Protein AF-G5A4V7-F1 (afdb_monomer)

Radius of gyration: 19.45 Å; Cα contacts (8 Å, |Δi|>4):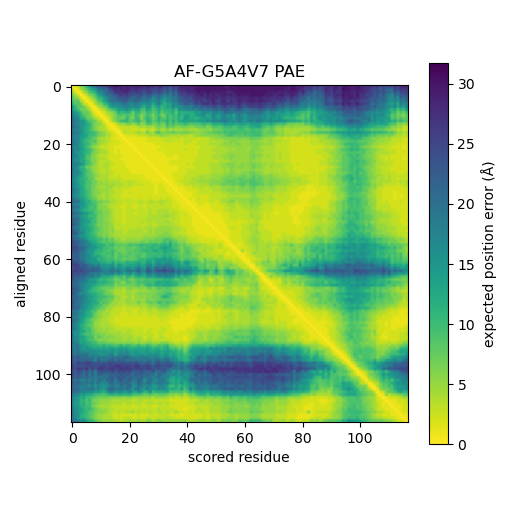 114; chains: 1; bounding box: 46×39×56 Å

Mean predicted aligned error: 9.1 Å

Nearest PDB structures (foldseek):
  7s4a-assembly2_C  TM=3.563E-01  e=6.078E+00  Homo sapiens
  2aql-assembly1_B  TM=3.306E-01  e=8.930E+00  Homo sapiens
  7s4a-assembly1_A  TM=2.870E-01  e=9.521E+00  Homo sapiens
  6ago-assembly2_D  TM=2.592E-01  e=8.930E+00  Homo sapiens

pLDDT: mean 82.44, std 13.16, range [36.97, 96.44]

Sequence (117 aa):
DSAAISESVEPPLLWHTDWAAWKIYLSEYCERTKQVLPVKETLSRAERIKRLKCTKKGKEVSMKENDDSLLLPEAFDPYQRTYICTHGWKKRKSRSEVSRPKQHIRLTDCPFRFVVQ

Secondary structure (DSSP, 8-state):
--------PPP-----SSHHHHHHHHHHHHHHHT----EEEEE-HHHHHHHHHTSHHHHHHHHH---GGGTS-TT-SSSEEEE--TT-SPPPPP--SS---------------EEE-

Structure (mmCIF, N/CA/C/O backbone):
data_AF-G5A4V7-F1
#
_entry.id   AF-G5A4V7-F1
#
loop_
_atom_site.group_PDB
_atom_site.id
_atom_site.type_symbol
_atom_site.label_atom_id
_atom_site.label_alt_id
_atom_site.label_comp_id
_atom_site.label_asym_id
_atom_site.label_entity_id
_atom_site.label_seq_id
_atom_site.pdbx_PDB_ins_code
_atom_site.Cartn_x
_atom_site.Cartn_y
_atom_site.Cartn_z
_atom_site.occupancy
_atom_site.B_iso_or_equiv
_atom_site.auth_seq_id
_atom_site.auth_comp_id
_atom_site.auth_asym_id
_atom_site.auth_atom_id
_atom_site.pdbx_PDB_model_num
ATOM 1 N N . ASP A 1 1 ? 2.449 16.367 30.686 1.00 36.97 1 ASP A N 1
ATOM 2 C CA . ASP A 1 1 ? 3.282 15.504 29.825 1.00 36.97 1 ASP A CA 1
ATOM 3 C C . ASP A 1 1 ? 2.511 14.281 29.359 1.00 36.97 1 ASP A C 1
ATOM 5 O O . ASP A 1 1 ? 2.161 13.431 30.165 1.00 36.97 1 ASP A O 1
ATOM 9 N N . SER A 1 2 ? 2.143 14.229 28.075 1.00 43.78 2 SER A N 1
ATOM 10 C CA . SER A 1 2 ? 1.511 13.041 27.483 1.00 43.78 2 SER A CA 1
ATOM 11 C C . SER A 1 2 ? 2.615 12.076 27.072 1.00 43.78 2 SER A C 1
ATOM 13 O O . SER A 1 2 ? 3.287 12.305 26.069 1.00 43.78 2 SER A O 1
ATOM 15 N N . ALA A 1 3 ? 2.836 11.035 27.873 1.00 45.91 3 ALA A N 1
ATOM 16 C CA . ALA A 1 3 ? 3.752 9.958 27.530 1.00 45.91 3 ALA A CA 1
ATOM 17 C C . ALA A 1 3 ? 3.321 9.342 26.190 1.00 45.91 3 ALA A C 1
ATOM 19 O O . ALA A 1 3 ? 2.177 8.909 26.033 1.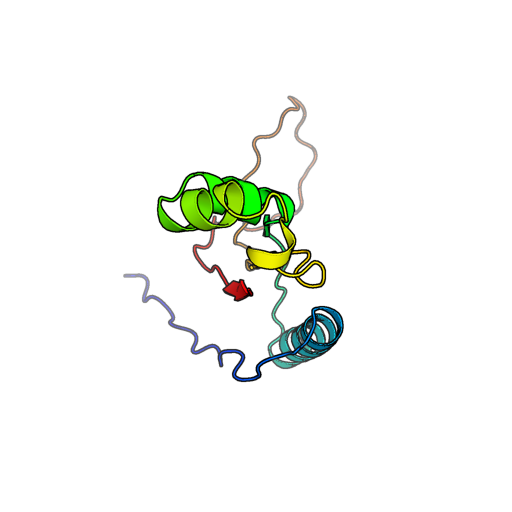00 45.91 3 ALA A O 1
ATOM 20 N N . ALA A 1 4 ? 4.224 9.344 25.210 1.00 52.66 4 ALA A N 1
ATOM 21 C CA . ALA A 1 4 ? 4.020 8.646 23.953 1.00 52.66 4 ALA A CA 1
ATOM 22 C C . ALA A 1 4 ? 3.966 7.144 24.254 1.00 52.66 4 ALA A C 1
ATOM 24 O O . ALA A 1 4 ? 4.992 6.521 24.516 1.00 52.66 4 ALA A O 1
ATOM 25 N N . ILE A 1 5 ? 2.761 6.576 24.268 1.00 51.28 5 ILE A N 1
ATOM 26 C CA . ILE A 1 5 ? 2.556 5.132 24.358 1.00 51.28 5 ILE A CA 1
ATOM 27 C C . ILE A 1 5 ? 3.131 4.534 23.069 1.00 51.28 5 ILE A C 1
ATOM 29 O O . ILE A 1 5 ? 2.538 4.653 21.997 1.00 51.28 5 ILE A O 1
ATOM 33 N N . SER A 1 6 ? 4.325 3.951 23.152 1.00 53.25 6 SER A N 1
ATOM 34 C CA . SER A 1 6 ? 4.916 3.175 22.067 1.00 53.25 6 SER A CA 1
ATOM 35 C C . SER A 1 6 ? 4.326 1.768 22.112 1.00 53.25 6 SER A C 1
ATOM 37 O O . SER A 1 6 ? 4.821 0.901 22.832 1.00 53.25 6 SER A O 1
ATOM 39 N N . GLU A 1 7 ? 3.234 1.546 21.386 1.00 54.62 7 GLU A N 1
ATOM 40 C CA . GLU A 1 7 ? 2.706 0.196 21.192 1.00 54.62 7 GLU A CA 1
ATOM 41 C C . GLU A 1 7 ? 3.676 -0.580 20.289 1.00 54.62 7 GLU A C 1
ATOM 43 O O . GLU A 1 7 ? 3.917 -0.205 19.139 1.00 54.62 7 GLU A O 1
ATOM 48 N N . SER A 1 8 ? 4.279 -1.638 20.836 1.00 54.03 8 SER A N 1
ATOM 49 C CA . SER A 1 8 ? 5.151 -2.553 20.097 1.00 54.03 8 SER A CA 1
ATOM 50 C C . SER A 1 8 ? 4.289 -3.412 19.176 1.00 54.03 8 SER A C 1
ATOM 52 O O . SER A 1 8 ? 3.690 -4.398 19.602 1.00 54.03 8 SER A O 1
ATOM 54 N N . VAL A 1 9 ? 4.170 -2.996 17.920 1.00 60.19 9 VAL A N 1
ATOM 55 C CA . VAL A 1 9 ? 3.456 -3.748 16.888 1.00 60.19 9 VAL A CA 1
ATOM 56 C C . VAL A 1 9 ? 4.446 -4.693 16.212 1.00 60.19 9 VAL A C 1
ATOM 58 O O . VAL A 1 9 ? 5.440 -4.245 15.643 1.00 60.19 9 VAL A O 1
ATOM 61 N N . GLU A 1 10 ? 4.176 -5.999 16.270 1.00 67.12 10 GLU A N 1
ATOM 62 C CA . GLU A 1 10 ? 4.966 -7.020 15.574 1.00 67.12 10 GLU A CA 1
ATOM 63 C C . GLU A 1 10 ? 4.945 -6.737 14.058 1.00 67.12 10 GLU A C 1
ATOM 65 O O . GLU A 1 10 ? 3.858 -6.708 13.464 1.00 67.12 10 GLU A O 1
ATOM 70 N N . PRO A 1 11 ? 6.099 -6.485 13.412 1.00 67.12 11 PRO A N 1
ATOM 71 C CA . PRO A 1 11 ? 6.132 -6.199 11.987 1.00 67.12 11 PRO A CA 1
ATOM 72 C C . PRO A 1 11 ? 5.825 -7.468 11.178 1.00 67.12 11 PRO A C 1
ATOM 74 O O . PRO A 1 11 ? 6.159 -8.571 11.607 1.00 67.12 11 PRO A O 1
ATOM 77 N N . PRO A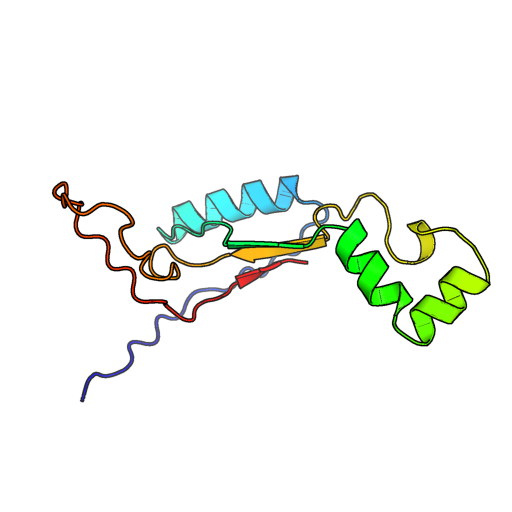 1 12 ? 5.243 -7.348 9.976 1.00 66.56 12 PRO A N 1
ATOM 78 C CA . PRO A 1 12 ? 5.201 -8.454 9.029 1.00 66.56 12 PRO A CA 1
ATOM 79 C C . PRO A 1 12 ? 6.615 -8.934 8.687 1.00 66.56 12 PRO A C 1
ATOM 81 O O . PRO A 1 12 ? 7.394 -8.187 8.103 1.00 66.56 12 PRO A O 1
ATOM 84 N N . LEU A 1 13 ? 6.950 -10.169 9.063 1.00 71.62 13 LEU A N 1
ATOM 85 C CA . LEU A 1 13 ? 8.269 -10.769 8.810 1.00 71.62 13 LEU A CA 1
ATOM 86 C C . LEU A 1 13 ? 8.301 -11.640 7.544 1.00 71.62 13 LEU A C 1
ATOM 88 O O . LEU A 1 13 ? 9.369 -12.088 7.130 1.00 71.62 13 LEU A O 1
ATOM 92 N N . LEU A 1 14 ? 7.138 -11.901 6.942 1.00 80.44 14 LEU A N 1
ATOM 93 C CA . LEU A 1 14 ? 6.999 -12.799 5.802 1.00 80.44 14 LEU A CA 1
ATOM 94 C C . LEU A 1 14 ? 7.075 -12.034 4.480 1.00 80.44 14 LEU A C 1
ATOM 96 O O . LEU A 1 14 ? 6.383 -11.039 4.265 1.00 80.44 14 LEU A O 1
ATOM 100 N N . TRP A 1 15 ? 7.919 -12.540 3.587 1.00 83.19 15 TRP A N 1
ATOM 101 C CA . TRP A 1 15 ? 8.002 -12.099 2.202 1.00 83.19 15 TRP A CA 1
ATOM 102 C C . TRP A 1 15 ? 6.980 -12.870 1.371 1.00 83.19 15 TRP A C 1
ATOM 104 O O . TRP A 1 15 ? 6.817 -14.078 1.547 1.00 83.19 15 TRP A O 1
ATOM 114 N N . HIS A 1 16 ? 6.311 -12.182 0.450 1.00 87.62 16 HIS A N 1
ATOM 115 C CA . HIS A 1 16 ? 5.302 -12.777 -0.423 1.00 87.62 16 HIS A CA 1
ATOM 116 C C . HIS A 1 16 ? 5.711 -12.609 -1.884 1.00 87.62 16 HIS A C 1
ATOM 118 O O . HIS A 1 16 ? 6.254 -11.577 -2.268 1.00 87.62 16 HIS A O 1
ATOM 124 N N . THR A 1 17 ? 5.446 -13.629 -2.697 1.00 85.75 17 THR A N 1
ATOM 125 C CA . THR A 1 17 ? 5.792 -13.654 -4.127 1.00 85.75 17 THR A CA 1
ATOM 126 C C . THR A 1 17 ? 4.829 -12.849 -4.990 1.00 85.75 17 THR A C 1
ATOM 128 O O . THR A 1 17 ? 5.189 -12.432 -6.086 1.00 85.75 17 THR A O 1
ATOM 131 N N . ASP A 1 18 ? 3.603 -12.640 -4.510 1.00 88.44 18 ASP A N 1
ATOM 132 C CA . ASP A 1 18 ? 2.556 -11.935 -5.233 1.00 88.44 18 ASP A CA 1
ATOM 133 C C . ASP A 1 18 ? 1.593 -11.196 -4.288 1.00 88.44 18 ASP A C 1
ATOM 135 O O . ASP A 1 18 ? 1.518 -11.430 -3.075 1.00 88.44 18 ASP A O 1
ATOM 139 N N . TRP A 1 19 ? 0.810 -10.290 -4.874 1.00 89.88 19 TRP A N 1
ATOM 140 C CA . TRP A 1 19 ? -0.165 -9.487 -4.143 1.00 89.88 19 TRP A CA 1
ATOM 141 C C . TRP A 1 19 ? -1.355 -10.282 -3.602 1.00 89.88 19 TRP A C 1
ATOM 143 O O . TRP A 1 19 ? -2.034 -9.795 -2.695 1.00 89.88 19 TRP A O 1
ATOM 153 N N . ALA A 1 20 ? -1.679 -11.447 -4.163 1.00 91.56 20 ALA A N 1
ATOM 154 C CA . ALA A 1 20 ? -2.777 -12.270 -3.670 1.00 91.56 20 ALA A CA 1
ATOM 155 C C . ALA A 1 20 ? -2.401 -12.908 -2.329 1.00 91.56 20 ALA A C 1
ATOM 157 O O . ALA A 1 20 ? -3.134 -12.719 -1.357 1.00 91.56 20 ALA A O 1
ATOM 158 N N . ALA A 1 21 ? -1.225 -13.533 -2.254 1.00 91.88 21 ALA A N 1
ATOM 159 C CA . ALA A 1 21 ? -0.645 -14.072 -1.031 1.00 91.88 21 ALA A CA 1
ATOM 160 C C . ALA A 1 21 ? -0.486 -12.983 0.041 1.00 91.88 21 ALA A C 1
ATOM 162 O O . ALA A 1 21 ? -0.910 -13.173 1.181 1.00 91.88 21 ALA A O 1
ATOM 163 N N . TRP A 1 22 ? 0.023 -11.804 -0.340 1.00 91.56 22 TRP A N 1
ATOM 164 C CA . TRP A 1 22 ? 0.122 -10.659 0.570 1.00 91.56 22 TRP A CA 1
ATOM 165 C C . TRP A 1 22 ? -1.239 -10.233 1.148 1.00 91.56 22 TRP A C 1
ATOM 167 O O . TRP A 1 22 ? -1.353 -9.959 2.340 1.00 91.56 22 TRP A O 1
ATOM 177 N N . LYS A 1 23 ? -2.295 -10.162 0.324 1.00 92.50 23 LYS A N 1
ATOM 178 C CA . LYS A 1 23 ? -3.635 -9.756 0.791 1.00 92.50 23 LYS A CA 1
ATOM 179 C C . LYS A 1 23 ? -4.230 -10.750 1.790 1.00 92.50 23 LYS A C 1
ATOM 181 O O . LYS A 1 23 ? -4.883 -10.304 2.730 1.00 92.50 23 LYS A O 1
ATOM 186 N N . ILE A 1 24 ? -4.022 -12.052 1.578 1.00 94.50 24 ILE A N 1
ATOM 187 C CA . ILE A 1 24 ? -4.485 -13.101 2.499 1.00 94.50 24 ILE A CA 1
ATOM 188 C C . ILE A 1 24 ? -3.793 -12.919 3.851 1.00 94.50 24 ILE A C 1
ATOM 190 O O . ILE A 1 24 ? -4.467 -12.713 4.859 1.00 94.50 24 ILE A O 1
ATOM 194 N N . TYR A 1 25 ? -2.460 -12.847 3.843 1.00 93.19 25 TYR A N 1
ATOM 195 C CA . TYR A 1 25 ? -1.670 -12.613 5.050 1.00 93.19 25 TYR A CA 1
ATOM 196 C C . TYR A 1 25 ? -2.070 -11.320 5.774 1.00 93.19 25 TYR A C 1
ATOM 198 O O . TYR A 1 25 ? -2.256 -11.312 6.989 1.00 93.19 25 TYR A O 1
ATOM 206 N N . LEU A 1 26 ? -2.242 -10.215 5.040 1.00 92.69 26 LEU A N 1
ATOM 207 C CA . LEU A 1 26 ? -2.634 -8.937 5.631 1.00 92.69 26 LEU A CA 1
ATOM 208 C C . LEU A 1 26 ? -4.003 -9.028 6.318 1.00 92.69 26 LEU A C 1
ATOM 210 O O . LEU A 1 26 ? -4.188 -8.413 7.367 1.00 92.69 26 LEU A O 1
ATOM 214 N N . SER A 1 27 ? -4.948 -9.782 5.749 1.00 93.94 27 SER A N 1
ATOM 215 C CA . SER A 1 27 ? -6.265 -10.003 6.355 1.00 93.94 27 SER A CA 1
ATOM 216 C C . SER A 1 27 ? -6.141 -10.731 7.694 1.00 93.94 27 SER A C 1
ATOM 218 O O . SER A 1 27 ? -6.656 -10.248 8.701 1.00 93.94 27 SER A O 1
ATOM 220 N N . GLU A 1 28 ? -5.400 -11.839 7.724 1.00 93.69 28 GLU A N 1
ATOM 221 C CA . GLU A 1 28 ? -5.148 -12.625 8.940 1.00 93.69 28 GLU A CA 1
ATOM 222 C C . GLU A 1 28 ? -4.390 -11.808 9.996 1.00 93.69 28 GLU A C 1
ATOM 224 O O . GLU A 1 28 ? -4.722 -11.831 11.183 1.00 93.69 28 GLU A O 1
ATOM 229 N N . TYR A 1 29 ? -3.402 -11.019 9.569 1.00 91.94 29 TYR A N 1
ATOM 230 C CA . TYR A 1 29 ? -2.661 -10.109 10.436 1.00 91.94 29 TYR A CA 1
ATOM 231 C C . TYR A 1 29 ? -3.576 -9.051 11.064 1.00 91.94 29 TYR A C 1
ATOM 233 O O . TYR A 1 29 ? -3.529 -8.841 12.279 1.00 91.94 29 TYR A O 1
ATOM 241 N N . CYS A 1 30 ? -4.430 -8.405 10.264 1.00 92.25 30 CYS A N 1
ATOM 242 C CA . CYS A 1 30 ? -5.400 -7.419 10.743 1.00 92.25 30 CYS A CA 1
ATOM 243 C C . CYS A 1 30 ? -6.387 -8.044 11.737 1.00 92.25 30 CYS A C 1
ATOM 245 O O . CYS A 1 30 ? -6.692 -7.445 12.767 1.00 92.25 30 CYS A O 1
ATOM 247 N N . GLU A 1 31 ? -6.845 -9.270 11.477 1.00 93.94 31 GLU A N 1
ATOM 248 C CA . GLU A 1 31 ? -7.747 -9.993 12.371 1.00 93.94 31 GLU A CA 1
ATOM 249 C C . GLU A 1 31 ? -7.079 -10.382 13.698 1.00 93.94 31 GLU A C 1
ATOM 251 O O . GLU A 1 31 ? -7.684 -10.204 14.763 1.00 93.94 31 GLU A O 1
ATOM 256 N N . ARG A 1 32 ? -5.829 -10.861 13.653 1.00 92.69 32 ARG A N 1
ATOM 257 C CA . ARG A 1 32 ? -5.034 -11.236 14.834 1.00 92.69 32 ARG A CA 1
ATOM 258 C C . ARG A 1 32 ? -4.718 -10.028 15.713 1.00 92.69 32 ARG A C 1
ATOM 260 O O . ARG A 1 32 ? -4.870 -10.098 16.928 1.00 92.69 32 ARG A O 1
ATOM 267 N N . THR A 1 33 ? -4.315 -8.917 15.101 1.00 90.50 33 THR A N 1
ATOM 268 C CA . THR A 1 33 ? -3.892 -7.690 15.805 1.00 90.50 33 THR A CA 1
ATOM 269 C C . THR A 1 33 ? -5.030 -6.703 16.070 1.00 90.50 33 THR A C 1
ATOM 271 O O . THR A 1 33 ? -4.815 -5.681 16.717 1.00 90.50 33 THR A O 1
ATOM 274 N N . LYS A 1 34 ? -6.244 -6.992 15.577 1.00 91.44 34 LYS A N 1
ATOM 275 C CA . LYS A 1 34 ? -7.416 -6.095 15.612 1.00 91.44 34 LYS A CA 1
ATOM 276 C C . LYS A 1 34 ? -7.141 -4.722 14.989 1.00 91.44 34 LYS A C 1
ATOM 278 O O . LYS A 1 34 ? -7.736 -3.716 15.373 1.00 91.44 34 LYS A O 1
ATOM 283 N N . GLN A 1 35 ? -6.255 -4.687 14.000 1.00 89.31 35 GLN A N 1
ATOM 284 C CA . GLN A 1 35 ? -5.920 -3.482 13.255 1.00 89.31 35 GLN A CA 1
ATOM 285 C C . GLN A 1 35 ? -6.765 -3.376 11.989 1.00 89.31 35 GLN A C 1
ATOM 287 O O . GLN A 1 35 ? -7.120 -4.368 11.362 1.00 89.31 35 GLN A O 1
ATOM 292 N N . VAL A 1 36 ? -7.058 -2.143 11.581 1.00 91.12 36 VAL A N 1
ATOM 293 C CA . VAL A 1 36 ? -7.676 -1.855 10.285 1.00 91.12 36 VAL A CA 1
ATOM 294 C C . VAL A 1 36 ? -6.717 -0.972 9.505 1.00 91.12 36 VAL A C 1
ATOM 296 O O . VAL A 1 36 ? -6.503 0.193 9.858 1.00 91.12 36 VAL A O 1
ATOM 299 N N . LEU A 1 37 ? -6.135 -1.549 8.453 1.00 93.00 37 LEU A N 1
ATOM 300 C CA . LEU A 1 37 ? -5.093 -0.930 7.641 1.00 93.00 37 LEU A CA 1
ATOM 301 C C . LEU A 1 37 ? -5.604 -0.638 6.220 1.00 93.00 37 LEU A C 1
ATOM 303 O O . LEU A 1 37 ? -5.390 -1.439 5.310 1.00 93.00 37 LEU A O 1
ATOM 307 N N . PRO A 1 38 ? -6.319 0.477 5.984 1.00 94.38 38 PRO A N 1
ATOM 308 C CA . PRO A 1 38 ? -6.729 0.857 4.638 1.00 94.38 38 PRO A CA 1
ATOM 309 C C . PRO A 1 38 ? -5.544 1.284 3.762 1.00 94.38 38 PRO A C 1
ATOM 311 O O . PRO A 1 38 ? -4.562 1.866 4.230 1.00 94.38 38 PRO A O 1
ATOM 314 N N . VAL A 1 39 ? -5.685 1.062 2.453 1.00 95.25 39 VAL A N 1
ATOM 315 C CA . VAL A 1 39 ? -4.763 1.591 1.440 1.00 95.25 39 VAL A CA 1
ATOM 316 C C . VAL A 1 39 ? -4.974 3.099 1.314 1.00 95.25 39 VAL A C 1
ATOM 318 O O . VAL A 1 39 ? -6.078 3.561 1.023 1.00 95.25 39 VAL A O 1
ATOM 321 N N . LYS A 1 40 ? -3.906 3.872 1.507 1.00 94.62 40 LYS A N 1
ATOM 322 C CA . LYS A 1 40 ? -3.887 5.319 1.271 1.00 94.62 40 LYS A CA 1
ATOM 323 C C . LYS A 1 40 ? -3.494 5.648 -0.162 1.00 94.62 40 LYS A C 1
ATOM 325 O O . LYS A 1 40 ? -4.138 6.474 -0.799 1.00 94.62 40 LYS A O 1
ATOM 330 N N . GLU A 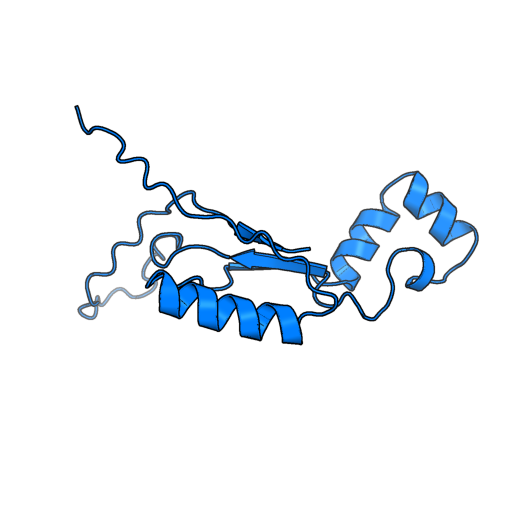1 41 ? -2.423 5.026 -0.641 1.00 95.31 41 GLU A N 1
ATOM 331 C CA . GLU A 1 41 ? -1.816 5.309 -1.941 1.00 95.31 41 GLU A CA 1
ATOM 332 C C . GLU A 1 41 ? -1.379 4.005 -2.603 1.00 95.31 41 GLU A C 1
ATOM 334 O O . GLU A 1 41 ? -0.962 3.055 -1.938 1.00 95.31 41 GLU A O 1
ATOM 339 N N . THR A 1 42 ? -1.481 3.973 -3.927 1.00 96.44 42 THR A N 1
ATOM 340 C CA . THR A 1 42 ? -0.984 2.887 -4.768 1.00 96.44 42 THR A CA 1
ATOM 341 C C . THR A 1 42 ? -0.090 3.498 -5.837 1.00 96.44 42 THR A C 1
ATOM 343 O O . THR A 1 42 ? -0.491 4.453 -6.500 1.00 96.44 42 THR A O 1
ATOM 346 N N . LEU A 1 43 ? 1.123 2.973 -5.988 1.00 95.75 43 LEU A N 1
ATOM 347 C CA . LEU A 1 43 ? 2.025 3.329 -7.077 1.00 95.75 43 LEU A CA 1
ATOM 348 C C . LEU A 1 43 ? 1.917 2.242 -8.140 1.00 95.75 43 LEU A C 1
ATOM 350 O O . LEU A 1 43 ? 2.251 1.089 -7.869 1.00 95.75 43 LEU A O 1
ATOM 354 N N . SER A 1 44 ? 1.443 2.598 -9.330 1.00 94.75 44 SER A N 1
ATOM 355 C CA . SER A 1 44 ? 1.381 1.649 -10.441 1.00 94.75 44 SER A CA 1
ATOM 356 C C . SER A 1 44 ? 2.770 1.357 -11.000 1.00 94.75 44 SER A C 1
ATOM 358 O O . SER A 1 44 ? 3.697 2.173 -10.885 1.00 94.75 44 SER A O 1
ATOM 360 N N . ARG A 1 45 ? 2.888 0.213 -11.676 1.00 93.69 45 ARG A N 1
ATOM 361 C CA . ARG A 1 45 ? 4.065 -0.134 -12.479 1.00 93.69 45 ARG A CA 1
ATOM 362 C C . ARG A 1 45 ? 4.442 0.989 -13.443 1.00 93.69 45 ARG A C 1
ATOM 364 O O . ARG A 1 45 ? 5.590 1.425 -13.471 1.00 93.69 45 ARG A O 1
ATOM 371 N N . ALA A 1 46 ? 3.468 1.492 -14.199 1.00 92.50 46 ALA A N 1
ATOM 372 C CA . ALA A 1 46 ? 3.688 2.519 -15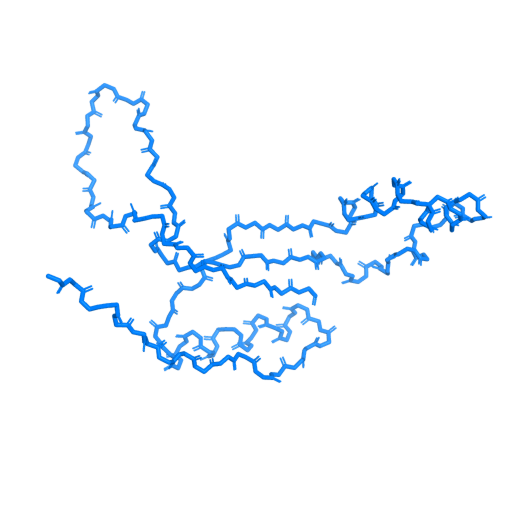.215 1.00 92.50 46 ALA A CA 1
ATOM 373 C C . ALA A 1 46 ? 4.283 3.810 -14.626 1.00 92.50 46 ALA A C 1
ATOM 375 O O . ALA A 1 46 ? 5.239 4.368 -15.167 1.00 92.50 46 ALA A O 1
ATOM 376 N N . GLU A 1 47 ? 3.772 4.260 -13.478 1.00 94.44 47 GLU A N 1
ATOM 377 C CA . GLU A 1 47 ? 4.300 5.447 -12.803 1.00 94.44 47 GLU A CA 1
ATOM 378 C C . GLU A 1 47 ? 5.716 5.198 -12.254 1.00 94.44 47 GLU A C 1
ATOM 380 O O . GLU A 1 47 ? 6.582 6.075 -12.337 1.00 94.44 47 GLU A O 1
ATOM 385 N N . ARG A 1 48 ? 6.010 3.989 -11.753 1.00 94.31 48 ARG A N 1
ATOM 386 C CA . ARG A 1 48 ? 7.373 3.619 -11.341 1.00 94.31 48 ARG A CA 1
ATOM 387 C C . ARG A 1 48 ? 8.345 3.634 -12.521 1.00 94.31 48 ARG A C 1
ATOM 389 O O . ARG A 1 48 ? 9.426 4.212 -12.395 1.00 94.31 48 ARG A O 1
ATOM 396 N N . ILE A 1 49 ? 7.955 3.063 -13.658 1.00 92.88 49 ILE A N 1
ATOM 397 C CA . ILE A 1 49 ? 8.759 3.034 -14.887 1.00 92.88 49 ILE A CA 1
ATOM 398 C C . ILE A 1 49 ? 9.026 4.450 -15.392 1.00 92.88 49 ILE A C 1
ATOM 400 O O . ILE A 1 49 ? 10.174 4.792 -15.676 1.00 92.88 49 ILE A O 1
ATOM 404 N N . LYS A 1 50 ? 8.009 5.319 -15.410 1.00 91.81 50 LYS A N 1
ATOM 405 C CA . LYS A 1 50 ? 8.166 6.735 -15.769 1.00 91.81 50 LYS A CA 1
ATOM 406 C C . LYS A 1 50 ? 9.227 7.428 -14.908 1.00 91.81 50 LYS A C 1
ATOM 408 O O . LYS A 1 50 ? 10.081 8.136 -15.436 1.00 91.81 50 LYS A O 1
ATOM 413 N N . ARG A 1 51 ? 9.226 7.185 -13.591 1.00 92.94 51 ARG A N 1
ATOM 414 C CA . ARG A 1 51 ? 10.253 7.717 -12.674 1.00 92.94 51 ARG A CA 1
ATOM 415 C C . ARG A 1 51 ? 11.634 7.123 -12.946 1.00 92.94 51 ARG A C 1
ATOM 417 O O . ARG A 1 51 ? 12.618 7.860 -12.916 1.00 92.94 51 ARG A O 1
ATOM 424 N N . LEU A 1 52 ? 11.724 5.821 -13.228 1.00 91.50 52 LEU A N 1
ATOM 425 C CA . LEU A 1 52 ? 12.988 5.154 -13.559 1.00 91.50 52 LEU A CA 1
ATOM 426 C C . LEU A 1 52 ? 13.604 5.720 -14.841 1.00 91.50 52 LEU A C 1
ATOM 428 O O . LEU A 1 52 ? 14.794 6.031 -14.835 1.00 91.50 52 LEU A O 1
ATOM 432 N N . LYS A 1 53 ? 12.805 5.964 -15.885 1.00 90.06 53 LYS A N 1
ATOM 433 C CA . LYS A 1 53 ? 13.243 6.600 -17.143 1.00 90.06 53 LYS A CA 1
ATOM 434 C C . LYS A 1 53 ? 13.815 8.010 -16.958 1.00 90.06 53 LYS A C 1
ATOM 436 O O . LYS A 1 53 ? 14.558 8.482 -17.808 1.00 90.06 53 LYS A O 1
ATOM 441 N N . CYS A 1 54 ? 13.533 8.695 -15.849 1.00 90.31 54 CYS A N 1
ATOM 442 C CA . CYS A 1 54 ? 14.174 9.977 -15.542 1.00 90.31 54 CYS A CA 1
ATOM 443 C C . CYS A 1 54 ? 15.577 9.829 -14.921 1.00 90.31 54 CYS A C 1
ATOM 445 O O . CYS A 1 54 ? 16.351 10.787 -14.935 1.00 90.31 54 CYS A O 1
ATOM 447 N N . THR A 1 55 ? 15.931 8.652 -14.398 1.00 90.25 55 THR A N 1
ATOM 448 C CA . THR A 1 55 ? 17.247 8.385 -13.791 1.00 90.25 55 THR A CA 1
ATOM 449 C C . THR A 1 55 ? 18.300 8.057 -14.850 1.00 90.25 55 THR A C 1
ATOM 451 O O . THR A 1 55 ? 17.970 7.513 -15.897 1.00 90.25 55 THR A O 1
ATOM 454 N N . LYS A 1 56 ? 19.588 8.328 -14.581 1.00 87.69 56 LYS A N 1
ATOM 455 C CA . LYS A 1 56 ? 20.683 8.008 -15.523 1.00 87.69 56 LYS A CA 1
ATOM 456 C C . LYS A 1 56 ? 20.677 6.529 -15.944 1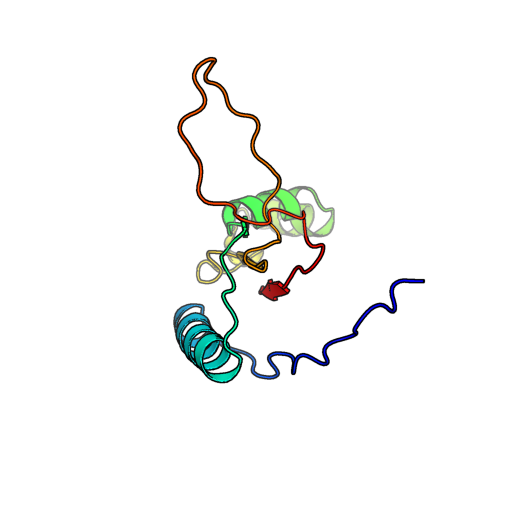.00 87.69 56 LYS A C 1
ATOM 458 O O . LYS A 1 56 ? 20.714 6.242 -17.134 1.00 87.69 56 LYS A O 1
ATOM 463 N N . LYS A 1 57 ? 20.543 5.613 -14.976 1.00 83.69 57 LYS A N 1
ATOM 464 C CA . LYS A 1 57 ? 20.497 4.161 -15.217 1.00 83.69 57 LYS A CA 1
ATOM 465 C C . LYS A 1 57 ? 19.261 3.747 -16.020 1.00 83.69 57 LYS A C 1
ATOM 467 O O . LYS A 1 57 ? 19.376 2.972 -16.958 1.00 83.69 57 LYS A O 1
ATOM 472 N N . GLY A 1 58 ? 18.085 4.279 -15.683 1.00 83.94 58 GLY A N 1
ATOM 473 C CA . GLY A 1 58 ? 16.866 3.954 -16.426 1.00 83.94 58 GLY A CA 1
ATOM 474 C C . GLY A 1 58 ? 16.851 4.533 -17.841 1.00 83.94 58 GLY A C 1
ATOM 475 O O . GLY A 1 58 ? 16.335 3.880 -18.742 1.00 83.94 58 GLY A O 1
ATOM 476 N N . LYS A 1 59 ? 17.470 5.701 -18.070 1.00 83.75 59 LYS A N 1
ATOM 477 C CA . LYS A 1 59 ? 17.718 6.223 -19.424 1.00 83.75 59 LYS A CA 1
ATOM 478 C C . LYS A 1 59 ? 18.622 5.290 -20.212 1.00 83.75 59 LYS A C 1
ATOM 480 O O . LYS A 1 59 ? 18.281 4.950 -21.326 1.00 83.75 59 LYS A O 1
ATOM 485 N N . GLU A 1 60 ? 19.732 4.835 -19.640 1.00 82.44 60 GLU A N 1
ATOM 486 C CA . GLU A 1 60 ? 20.632 3.913 -20.340 1.00 82.44 60 GLU A CA 1
ATOM 487 C C . GLU A 1 60 ? 19.926 2.610 -20.746 1.00 82.44 60 GLU A C 1
ATOM 489 O O . GLU A 1 60 ? 20.046 2.189 -21.893 1.00 82.44 60 GLU A O 1
ATOM 494 N N . VAL A 1 61 ? 19.153 2.008 -19.836 1.00 79.81 61 VAL A N 1
ATOM 495 C CA . VAL A 1 61 ? 18.402 0.773 -20.117 1.00 79.81 61 VAL A CA 1
ATOM 496 C C . VAL A 1 61 ? 17.319 1.011 -21.176 1.00 79.81 61 VAL A C 1
ATOM 498 O O . VAL A 1 61 ? 17.267 0.271 -22.149 1.00 79.81 61 VAL A O 1
ATOM 501 N N . SER A 1 62 ? 16.525 2.081 -21.048 1.00 74.56 62 SER A N 1
ATOM 502 C CA . SER A 1 62 ? 15.462 2.401 -22.022 1.00 74.56 62 SER A CA 1
ATOM 503 C C . SER A 1 62 ? 15.969 2.881 -23.387 1.00 74.56 62 SER A C 1
ATOM 505 O O . SER A 1 62 ? 15.274 2.719 -24.381 1.00 74.56 62 SER A O 1
ATOM 507 N N . MET A 1 63 ? 17.166 3.476 -23.455 1.00 65.81 63 MET A N 1
ATOM 508 C CA . MET A 1 63 ? 17.791 3.902 -24.715 1.00 65.81 63 MET A CA 1
ATOM 509 C C . MET A 1 63 ? 18.419 2.727 -25.469 1.00 65.81 63 MET A C 1
ATOM 511 O O . MET A 1 63 ? 18.480 2.767 -26.694 1.00 65.81 63 MET A O 1
ATOM 515 N N . LYS A 1 64 ? 18.913 1.708 -24.750 1.00 67.25 64 LYS A N 1
ATOM 516 C CA . LYS A 1 64 ? 19.442 0.483 -25.365 1.00 67.25 64 LYS A CA 1
ATOM 517 C C . LYS A 1 64 ? 18.314 -0.372 -25.926 1.00 67.25 64 LYS A C 1
ATOM 519 O O . LYS A 1 64 ? 18.419 -0.854 -27.048 1.00 67.25 64 LYS A O 1
ATOM 524 N N . GLU A 1 65 ? 17.240 -0.523 -25.160 1.00 64.81 65 GLU A N 1
ATOM 525 C CA . GLU A 1 65 ? 16.103 -1.360 -25.515 1.00 64.81 65 GLU A CA 1
ATOM 526 C C . GLU A 1 65 ? 14.824 -0.613 -25.108 1.00 64.81 65 GLU A C 1
ATOM 528 O O . GLU A 1 65 ? 14.627 -0.300 -23.935 1.00 64.81 65 GLU A O 1
ATOM 533 N N . ASN A 1 66 ? 13.943 -0.307 -26.070 1.00 71.62 66 ASN A N 1
ATOM 534 C CA . ASN A 1 66 ? 12.636 0.335 -25.833 1.00 71.62 66 ASN A CA 1
ATOM 535 C C . ASN A 1 66 ? 11.639 -0.609 -25.112 1.00 71.62 66 ASN A C 1
ATOM 537 O O . ASN A 1 66 ? 10.431 -0.527 -25.330 1.00 71.62 66 ASN A O 1
ATOM 541 N N . ASP A 1 67 ? 12.136 -1.525 -24.280 1.00 79.75 67 ASP A N 1
ATOM 542 C CA . ASP A 1 67 ? 11.349 -2.504 -23.544 1.00 79.75 67 ASP A CA 1
ATOM 543 C C . ASP A 1 67 ? 11.267 -2.140 -22.055 1.00 79.75 67 ASP A C 1
ATOM 545 O O . ASP A 1 67 ? 12.228 -2.200 -21.284 1.00 79.75 67 ASP A O 1
ATOM 549 N N . ASP A 1 68 ? 10.056 -1.781 -21.641 1.00 80.94 68 ASP A N 1
ATOM 550 C CA . ASP A 1 68 ? 9.711 -1.421 -20.269 1.00 80.94 68 ASP A CA 1
ATOM 551 C C . ASP A 1 68 ? 9.774 -2.614 -19.303 1.00 80.94 68 ASP A C 1
ATOM 553 O O . ASP A 1 68 ? 9.887 -2.428 -18.086 1.00 80.94 68 ASP A O 1
ATOM 557 N N . SER A 1 69 ? 9.739 -3.839 -19.825 1.00 81.44 69 SER A N 1
ATOM 558 C CA . SER A 1 69 ? 9.822 -5.083 -19.052 1.00 81.44 69 SER A CA 1
ATOM 559 C C . SER A 1 69 ? 11.191 -5.270 -18.397 1.00 81.44 69 SER A C 1
ATOM 561 O O . SER A 1 69 ? 11.281 -5.843 -17.311 1.00 81.44 69 SER A O 1
ATOM 563 N N . LEU A 1 70 ? 12.244 -4.707 -18.999 1.00 81.94 70 LEU A N 1
ATOM 564 C CA . LEU A 1 70 ? 13.608 -4.717 -18.462 1.00 81.94 70 LEU A CA 1
ATOM 565 C C . LEU A 1 70 ? 13.760 -3.816 -17.236 1.00 81.94 70 LEU A C 1
ATOM 567 O O . LEU A 1 70 ? 14.602 -4.058 -16.372 1.00 81.94 70 LEU A O 1
ATOM 571 N N . LEU A 1 71 ? 12.958 -2.750 -17.165 1.00 86.62 71 LEU A N 1
ATOM 572 C CA . LEU A 1 71 ? 12.951 -1.837 -16.025 1.00 86.62 71 LEU A CA 1
ATOM 573 C C . LEU A 1 71 ? 12.130 -2.399 -14.868 1.00 86.62 71 LEU A C 1
ATOM 575 O O . LEU A 1 71 ? 12.513 -2.237 -13.708 1.00 86.62 71 LEU A O 1
ATOM 579 N N . LEU A 1 72 ? 10.989 -3.014 -15.179 1.00 87.38 72 LEU A N 1
ATOM 580 C CA . LEU A 1 72 ? 10.129 -3.651 -14.194 1.00 87.38 72 LEU A CA 1
ATOM 581 C C . LEU A 1 72 ? 9.272 -4.731 -14.873 1.00 87.38 72 LEU A C 1
ATOM 583 O O . LEU A 1 72 ? 8.555 -4.394 -15.818 1.00 87.38 72 LEU A O 1
ATOM 587 N N . PRO A 1 73 ? 9.245 -5.982 -14.390 1.00 87.62 73 PRO A N 1
ATOM 588 C CA . PRO A 1 73 ? 8.361 -7.003 -14.950 1.00 87.62 73 PRO A CA 1
ATOM 589 C C . PRO A 1 73 ? 6.880 -6.627 -14.815 1.00 87.62 73 PRO A C 1
ATOM 591 O O . PRO A 1 73 ? 6.495 -5.894 -13.902 1.00 87.62 73 PRO A O 1
ATOM 594 N N . GLU A 1 74 ? 6.037 -7.126 -15.720 1.00 86.00 74 GLU A N 1
ATOM 595 C CA . GLU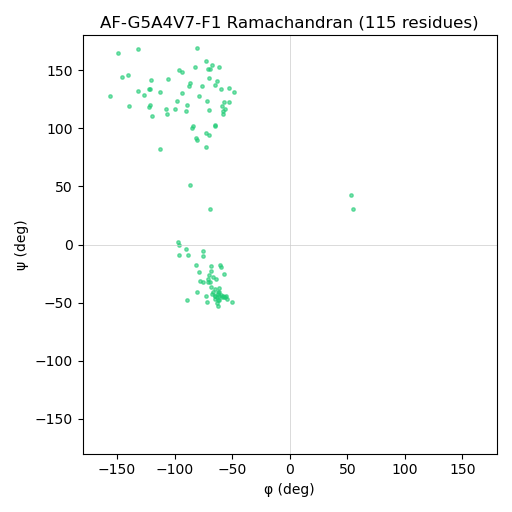 A 1 74 ? 4.606 -6.786 -15.768 1.00 86.00 74 GLU A CA 1
ATOM 596 C C . GLU A 1 74 ? 3.825 -7.251 -14.531 1.00 86.00 74 GLU A C 1
ATOM 598 O O . GLU A 1 74 ? 2.903 -6.568 -14.095 1.00 86.00 74 GLU A O 1
ATOM 603 N N . ALA A 1 75 ? 4.264 -8.344 -13.901 1.00 84.19 75 ALA A N 1
ATOM 604 C CA . ALA A 1 75 ? 3.655 -8.892 -12.690 1.00 84.19 75 ALA A CA 1
ATOM 605 C C . ALA A 1 75 ? 3.673 -7.929 -11.480 1.00 84.19 75 ALA A C 1
ATOM 607 O O . ALA A 1 75 ? 2.905 -8.115 -10.538 1.00 84.19 75 ALA A O 1
ATOM 608 N N . PHE A 1 76 ? 4.513 -6.886 -11.501 1.00 83.25 76 PHE A N 1
ATOM 609 C CA . PHE A 1 76 ? 4.626 -5.893 -10.427 1.00 83.25 76 PHE A CA 1
ATOM 610 C C . PHE A 1 76 ? 3.625 -4.739 -10.582 1.00 83.25 76 PHE A C 1
ATOM 612 O O . PHE A 1 76 ? 4.015 -3.569 -10.532 1.00 83.25 76 PHE A O 1
ATOM 619 N N . ASP A 1 77 ? 2.338 -5.048 -10.773 1.00 88.44 77 ASP A N 1
ATOM 620 C CA . ASP A 1 77 ? 1.261 -4.057 -10.698 1.00 88.44 77 ASP A CA 1
ATOM 621 C C . ASP A 1 77 ? 0.209 -4.432 -9.631 1.00 88.44 77 ASP A C 1
ATOM 623 O O . ASP A 1 77 ? -0.414 -5.494 -9.703 1.00 88.44 77 ASP A O 1
ATOM 627 N N . PRO A 1 78 ? -0.014 -3.576 -8.617 1.00 93.25 78 PRO A N 1
ATOM 628 C CA . PRO A 1 78 ? 0.719 -2.335 -8.360 1.00 93.25 78 PRO A CA 1
ATOM 629 C C . PRO A 1 78 ? 2.176 -2.581 -7.943 1.00 93.25 78 PRO A C 1
ATOM 631 O O . PRO A 1 78 ? 2.492 -3.608 -7.363 1.00 93.25 78 PRO A O 1
ATOM 634 N N . TYR A 1 79 ? 3.066 -1.619 -8.182 1.00 93.12 79 TYR A N 1
ATOM 635 C CA . TYR A 1 79 ? 4.454 -1.710 -7.712 1.00 93.12 79 TYR A CA 1
ATOM 636 C C . TYR A 1 79 ? 4.564 -1.444 -6.208 1.00 93.12 79 TYR A C 1
ATOM 638 O O . TYR A 1 79 ? 5.439 -1.974 -5.546 1.00 93.12 79 TYR A O 1
ATOM 646 N N . GLN A 1 80 ? 3.708 -0.581 -5.656 1.00 94.12 80 GLN A N 1
ATOM 647 C CA . GLN A 1 80 ? 3.738 -0.262 -4.230 1.00 94.12 80 GLN A CA 1
ATOM 648 C C . GLN A 1 80 ? 2.337 -0.001 -3.696 1.00 94.12 80 GLN A C 1
ATOM 650 O O . GLN A 1 80 ? 1.527 0.663 -4.351 1.00 94.12 80 GLN A O 1
ATOM 655 N N . ARG A 1 81 ? 2.087 -0.413 -2.453 1.00 95.38 81 ARG A N 1
ATOM 656 C CA . ARG A 1 81 ? 0.945 0.045 -1.657 1.00 95.38 81 ARG A CA 1
ATOM 657 C C . ARG A 1 81 ? 1.413 0.668 -0.357 1.00 95.38 81 ARG A C 1
ATOM 659 O O . ARG A 1 81 ? 2.239 0.105 0.353 1.00 95.38 81 ARG A O 1
ATOM 666 N N . THR A 1 82 ? 0.839 1.819 -0.038 1.00 95.19 82 THR A N 1
ATOM 667 C CA . THR A 1 82 ? 1.021 2.481 1.251 1.00 95.19 82 THR A CA 1
ATOM 668 C C . THR A 1 82 ? -0.259 2.332 2.053 1.00 95.19 82 THR A C 1
ATOM 670 O O . THR A 1 82 ? -1.307 2.860 1.674 1.00 95.19 82 THR A O 1
ATOM 673 N N . TYR A 1 83 ? -0.162 1.644 3.178 1.00 94.62 83 TYR A N 1
ATOM 674 C CA . TYR A 1 83 ? -1.214 1.456 4.160 1.00 94.62 83 TYR A CA 1
ATOM 675 C C . TYR A 1 83 ? -1.089 2.481 5.289 1.00 94.62 83 TYR A C 1
ATOM 677 O O . TYR A 1 83 ? 0.004 2.947 5.629 1.00 94.62 83 TYR A O 1
ATOM 685 N N . ILE A 1 84 ? -2.226 2.840 5.870 1.00 93.75 84 ILE A N 1
ATOM 686 C CA . ILE A 1 84 ? -2.334 3.709 7.047 1.00 93.75 84 ILE A CA 1
ATOM 687 C C . ILE A 1 84 ? -3.265 3.074 8.065 1.00 93.75 84 ILE A C 1
ATOM 689 O O . ILE A 1 84 ? -3.992 2.156 7.722 1.00 93.75 84 ILE A O 1
ATOM 693 N N . CYS A 1 85 ? -3.301 3.589 9.291 1.00 91.19 85 CYS A N 1
ATOM 694 C CA . CYS A 1 85 ? -4.379 3.270 10.222 1.00 91.19 85 CYS A CA 1
ATOM 695 C C . CYS A 1 85 ? -5.634 4.112 9.916 1.00 91.19 85 CYS A C 1
ATOM 697 O O . CYS A 1 85 ? -5.586 5.107 9.184 1.00 91.19 85 CYS A O 1
ATOM 699 N N . THR A 1 86 ? -6.762 3.771 10.539 1.00 89.94 86 THR A N 1
ATOM 700 C CA . THR A 1 86 ? -8.041 4.504 10.423 1.00 89.94 86 THR A CA 1
ATOM 701 C C . THR A 1 86 ? -7.947 5.984 10.815 1.00 89.94 86 THR A C 1
ATOM 703 O O . THR A 1 86 ? -8.709 6.810 10.310 1.00 89.94 86 THR A O 1
ATOM 706 N N . HIS A 1 87 ? -6.978 6.346 11.658 1.00 89.38 87 HIS A N 1
ATOM 707 C CA . HIS A 1 87 ? -6.709 7.719 12.087 1.00 89.38 87 HIS A CA 1
ATOM 708 C C . HIS A 1 87 ? -5.747 8.490 11.164 1.00 89.38 87 HIS A C 1
ATOM 710 O O . HIS A 1 87 ? -5.582 9.701 11.319 1.00 89.38 87 HIS A O 1
ATOM 716 N N . GLY A 1 88 ? -5.114 7.819 10.194 1.00 91.25 88 GLY A N 1
ATOM 717 C CA . GLY A 1 88 ? -4.123 8.404 9.279 1.00 91.25 88 GLY A CA 1
ATOM 718 C C . GLY A 1 88 ? -4.712 9.284 8.172 1.00 91.25 88 GLY A C 1
ATOM 719 O O . GLY A 1 88 ? -3.974 9.892 7.396 1.00 91.25 88 GLY A O 1
ATOM 720 N N . TRP A 1 89 ? -6.038 9.350 8.070 1.00 89.88 89 TRP A N 1
ATOM 721 C CA . TRP A 1 89 ? -6.727 10.215 7.123 1.00 89.88 89 TRP A CA 1
ATOM 722 C C . TRP A 1 89 ? -6.706 11.672 7.593 1.00 89.88 89 TRP A C 1
ATOM 724 O O . TRP A 1 89 ? -7.006 11.980 8.748 1.00 89.88 89 TRP A O 1
ATOM 734 N N . LYS A 1 90 ? -6.438 12.592 6.663 1.00 85.19 90 LYS A N 1
ATOM 735 C CA . LYS A 1 90 ? -6.561 14.030 6.920 1.00 85.19 90 LYS A CA 1
ATOM 736 C C . LYS A 1 90 ? -8.027 14.425 7.065 1.00 85.19 90 LYS A C 1
ATOM 738 O O . LYS A 1 90 ? -8.888 13.942 6.321 1.00 85.19 90 LYS A O 1
ATOM 743 N N . LYS A 1 91 ? -8.314 15.364 7.972 1.00 78.31 91 LYS A N 1
ATOM 744 C CA . LYS A 1 91 ? -9.636 16.000 8.054 1.00 78.31 91 LYS A CA 1
ATOM 745 C C . LYS A 1 91 ? -9.981 16.626 6.704 1.00 78.31 91 LYS A C 1
ATOM 747 O O . LYS A 1 91 ? -9.309 17.545 6.240 1.00 78.31 91 LYS A O 1
ATOM 752 N N . ARG A 1 92 ? -11.042 16.129 6.068 1.00 74.94 92 ARG A N 1
ATOM 753 C CA . ARG A 1 92 ? -11.582 16.730 4.846 1.00 74.94 92 ARG A CA 1
ATOM 754 C C . ARG A 1 92 ? -12.418 17.949 5.227 1.00 74.94 92 ARG A C 1
ATOM 756 O O . ARG A 1 92 ? -13.322 17.831 6.054 1.00 74.94 92 ARG A O 1
ATOM 763 N N . LYS A 1 93 ? -12.142 19.099 4.605 1.00 73.06 93 LYS A N 1
ATOM 764 C CA . LYS A 1 93 ? -13.011 20.281 4.707 1.00 73.06 93 LYS A CA 1
ATOM 765 C C . L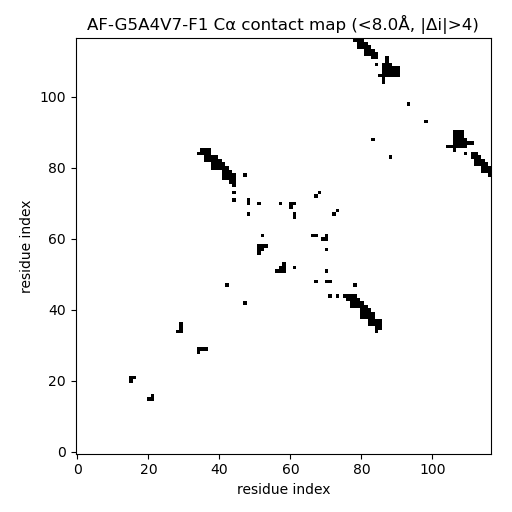YS A 1 93 ? -14.401 19.920 4.165 1.00 73.06 93 LYS A C 1
ATOM 767 O O . LYS A 1 93 ? -14.495 19.266 3.124 1.00 73.06 93 LYS A O 1
ATOM 772 N N . SER A 1 94 ? -15.472 20.291 4.870 1.00 71.81 94 SER A N 1
ATOM 773 C CA . SER A 1 94 ? -16.819 20.217 4.296 1.00 71.81 94 SER A CA 1
ATOM 774 C C . SER A 1 94 ? -16.911 21.202 3.136 1.00 71.81 94 SER A C 1
ATOM 776 O O . SER A 1 94 ? -16.415 22.319 3.231 1.00 71.81 94 SER A O 1
ATOM 778 N N . ARG A 1 95 ? -17.524 20.771 2.031 1.00 75.38 95 ARG A N 1
ATOM 779 C CA . ARG A 1 95 ? -17.854 21.649 0.898 1.00 75.38 95 ARG A CA 1
ATOM 780 C C . ARG A 1 95 ? -19.298 22.162 0.957 1.00 75.38 95 ARG A C 1
ATOM 782 O O . ARG A 1 95 ? -19.714 22.873 0.057 1.00 75.38 95 ARG A O 1
ATOM 789 N N . SER A 1 96 ? -20.060 21.767 1.978 1.00 73.62 96 SER A N 1
ATOM 790 C CA . SER A 1 96 ? -21.447 22.177 2.186 1.00 73.62 96 SER A CA 1
ATOM 791 C C . SER A 1 96 ? -21.550 23.190 3.321 1.00 73.62 96 SER A C 1
ATOM 793 O O . SER A 1 96 ? -20.877 23.049 4.344 1.00 73.62 96 SER A O 1
ATOM 795 N N . GLU A 1 97 ? -22.438 24.160 3.139 1.00 68.00 97 GLU A N 1
ATOM 796 C CA . GLU A 1 97 ? -22.840 25.155 4.141 1.00 68.00 97 GLU A CA 1
ATOM 797 C C . GLU A 1 97 ? -23.691 24.518 5.251 1.00 68.00 97 GLU A C 1
ATOM 799 O O . GLU A 1 97 ? -23.581 24.859 6.425 1.00 68.00 97 GLU A O 1
ATOM 804 N N . VAL A 1 98 ? -24.473 23.493 4.893 1.00 69.44 98 VAL A N 1
ATOM 805 C CA . VAL A 1 98 ? -25.274 22.703 5.831 1.00 69.44 98 VAL A CA 1
ATOM 806 C C . VAL A 1 98 ? -24.447 21.522 6.345 1.00 69.44 98 VAL A C 1
ATOM 808 O O . VAL A 1 98 ? -24.055 20.622 5.591 1.00 69.44 98 VAL A O 1
ATOM 811 N N . SER A 1 99 ? -24.164 21.526 7.647 1.00 66.19 99 SER A N 1
ATOM 812 C CA . SER A 1 99 ? -23.463 20.447 8.346 1.00 66.19 99 SER A CA 1
ATOM 813 C C . SER A 1 99 ? -24.454 19.358 8.753 1.00 66.19 99 SER A C 1
ATOM 815 O O . SER A 1 99 ? -25.132 19.476 9.770 1.00 66.19 99 SER A O 1
ATOM 817 N N . ARG A 1 100 ? -24.523 18.260 7.992 1.00 72.06 100 ARG A N 1
ATOM 818 C CA . ARG A 1 100 ? -25.159 17.033 8.499 1.00 72.06 100 ARG A CA 1
ATOM 819 C C . ARG A 1 100 ? -24.357 16.524 9.708 1.00 72.06 100 ARG A C 1
ATOM 821 O O . ARG A 1 100 ? -23.124 16.580 9.640 1.00 72.06 100 ARG A O 1
ATOM 828 N N . PRO A 1 101 ? -24.997 16.007 10.774 1.00 68.94 101 PRO A N 1
ATOM 829 C CA . PRO A 1 101 ? -24.271 15.426 11.894 1.00 68.94 101 PRO A CA 1
ATOM 830 C C . PRO A 1 101 ? -23.393 14.282 11.382 1.00 68.94 101 PRO A C 1
ATOM 832 O O . PRO A 1 101 ? -23.885 13.269 10.886 1.00 68.94 101 PRO A O 1
ATOM 835 N N . LYS A 1 102 ? -22.074 14.472 11.436 1.00 65.75 102 LYS A N 1
ATOM 836 C CA . LYS A 1 102 ? -21.110 13.427 11.096 1.00 65.75 102 LYS A CA 1
ATOM 837 C C . LYS A 1 102 ? -20.839 12.612 12.349 1.00 65.75 102 LYS A C 1
ATOM 839 O O . LYS A 1 102 ? -20.610 13.190 13.410 1.00 65.75 102 LYS A O 1
ATOM 844 N N . GLN A 1 103 ? -20.797 11.288 12.214 1.00 68.12 103 GLN A N 1
ATOM 845 C CA . GLN A 1 103 ? -20.217 10.444 13.255 1.00 68.12 103 GLN A CA 1
ATOM 846 C C . GLN A 1 103 ? -18.807 10.951 13.581 1.00 68.12 103 GLN A C 1
ATOM 848 O O . GLN A 1 103 ? -18.027 11.291 12.683 1.00 68.12 103 GLN A O 1
ATOM 853 N N . HIS A 1 104 ? -18.498 11.051 14.874 1.00 66.50 104 HIS A N 1
ATOM 854 C CA . HIS A 1 104 ? -17.212 11.548 15.338 1.00 66.50 104 HIS A CA 1
ATOM 855 C C . HIS A 1 104 ? -16.115 10.522 15.028 1.00 66.50 104 HIS A C 1
ATOM 857 O O . HIS A 1 104 ? -15.865 9.603 15.801 1.00 66.50 104 HIS A O 1
ATOM 863 N N . ILE A 1 105 ? -15.450 10.685 13.885 1.00 66.25 105 ILE A N 1
ATOM 864 C CA . ILE A 1 105 ? -14.245 9.931 13.537 1.00 66.25 105 ILE A CA 1
ATOM 865 C C . ILE A 1 105 ? -13.039 10.805 13.876 1.00 66.25 105 ILE A C 1
ATOM 867 O O . ILE A 1 105 ? -12.900 11.925 13.373 1.00 66.25 105 ILE A O 1
ATOM 871 N N . ARG A 1 106 ? -12.140 10.293 14.721 1.00 66.69 106 ARG A N 1
ATOM 872 C CA . ARG A 1 106 ? -10.873 10.956 15.050 1.00 66.69 106 ARG A CA 1
ATOM 873 C C . ARG A 1 106 ? -9.917 10.861 13.856 1.00 66.69 106 ARG A C 1
ATOM 875 O O . ARG A 1 106 ? -9.097 9.960 13.772 1.00 66.69 106 ARG A O 1
ATOM 882 N N . LEU A 1 107 ? -10.048 11.778 12.905 1.00 76.00 107 LEU A N 1
ATOM 883 C CA . LEU A 1 107 ? -9.081 11.984 11.825 1.00 76.00 107 LEU A CA 1
ATOM 884 C C . LEU A 1 107 ? -7.927 12.823 12.397 1.00 76.00 107 LEU A C 1
ATOM 886 O O . LEU A 1 107 ? -8.025 14.052 12.438 1.00 76.00 107 LEU A O 1
ATOM 890 N N . THR A 1 108 ? -6.902 12.170 12.945 1.00 83.31 108 THR A N 1
ATOM 891 C CA . THR A 1 108 ? -5.788 12.836 13.649 1.00 83.31 108 THR A CA 1
ATOM 892 C C . THR A 1 108 ? -4.556 13.047 12.772 1.00 83.31 108 THR A C 1
ATOM 894 O O . THR A 1 108 ? -3.569 13.578 13.264 1.00 83.31 108 THR A O 1
ATOM 897 N N . ASP A 1 109 ? -4.612 12.664 11.490 1.00 87.25 109 ASP A N 1
ATOM 898 C CA . ASP A 1 109 ? -3.446 12.628 10.592 1.00 87.25 109 ASP A CA 1
ATOM 899 C C . ASP A 1 109 ? -2.289 11.821 11.203 1.00 87.25 109 ASP A C 1
ATOM 901 O O . ASP A 1 109 ? -1.128 12.224 11.164 1.00 87.25 109 ASP A O 1
ATOM 905 N N . CYS A 1 110 ? -2.622 10.668 11.802 1.00 88.88 110 CYS A N 1
ATOM 906 C CA . CYS A 1 110 ? -1.639 9.763 12.395 1.00 88.88 110 CYS A CA 1
ATOM 907 C C . CYS A 1 110 ? -0.481 9.503 11.406 1.00 88.88 110 CYS A C 1
ATOM 909 O O . CYS A 1 110 ? -0.746 9.184 10.237 1.00 88.88 110 CYS A O 1
ATOM 911 N N . PRO A 1 111 ? 0.792 9.618 11.837 1.00 90.62 111 PRO A N 1
ATOM 912 C CA . PRO A 1 111 ? 1.947 9.524 10.946 1.00 90.62 111 PRO A CA 1
ATOM 913 C C . PRO A 1 111 ? 2.267 8.092 10.512 1.00 90.62 111 PRO A C 1
ATOM 915 O O . PRO A 1 111 ? 3.067 7.921 9.600 1.00 90.62 111 PRO A O 1
ATOM 918 N N . PHE A 1 112 ? 1.641 7.074 11.115 1.00 90.38 112 PH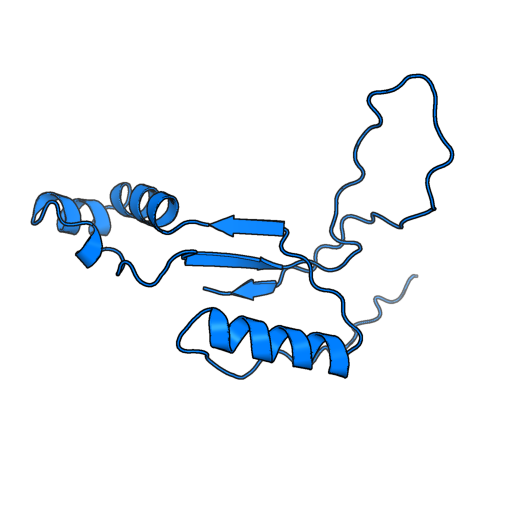E A N 1
ATOM 919 C CA . PHE A 1 112 ? 1.862 5.671 10.770 1.00 90.38 112 PHE A CA 1
ATOM 920 C C . PHE A 1 112 ? 1.684 5.432 9.263 1.00 90.38 112 PHE A C 1
ATOM 922 O O . PHE A 1 112 ? 0.622 5.718 8.693 1.00 90.38 112 PHE A O 1
ATOM 929 N N . ARG A 1 113 ? 2.731 4.912 8.619 1.00 91.12 113 ARG A N 1
ATOM 930 C CA . ARG A 1 113 ? 2.733 4.459 7.225 1.00 91.12 113 ARG A CA 1
ATOM 931 C C . ARG A 1 113 ? 3.376 3.086 7.180 1.00 91.12 113 ARG A C 1
ATOM 933 O O . ARG A 1 113 ? 4.467 2.908 7.711 1.00 91.12 113 ARG A O 1
ATOM 940 N N . PHE A 1 114 ? 2.726 2.163 6.493 1.00 89.31 114 PHE A N 1
ATOM 941 C CA . PHE A 1 114 ? 3.270 0.845 6.222 1.00 89.31 114 PHE A CA 1
ATOM 942 C C . PHE A 1 114 ? 3.311 0.637 4.709 1.00 89.31 114 PHE A C 1
ATOM 944 O O . PHE A 1 114 ? 2.283 0.737 4.042 1.00 89.31 114 PHE A O 1
ATOM 951 N N . VAL A 1 115 ? 4.504 0.452 4.151 1.00 91.56 115 VAL A N 1
ATOM 952 C CA . VAL A 1 115 ? 4.731 0.416 2.702 1.00 91.56 115 VAL A CA 1
ATOM 953 C C . VAL A 1 115 ? 5.143 -0.989 2.292 1.00 91.56 115 VAL A C 1
ATOM 955 O O . VAL A 1 115 ? 6.049 -1.554 2.892 1.00 91.56 115 VAL A O 1
ATOM 958 N N . VAL A 1 116 ? 4.500 -1.512 1.252 1.00 91.19 116 VAL A N 1
ATOM 959 C CA . VAL A 1 116 ? 4.812 -2.809 0.636 1.00 91.19 116 VAL A CA 1
ATOM 960 C C . VAL A 1 116 ? 5.158 -2.571 -0.826 1.00 91.19 116 VAL A C 1
ATOM 962 O O . VAL A 1 116 ? 4.444 -1.808 -1.487 1.00 91.19 116 VAL A O 1
ATOM 965 N N . GLN A 1 117 ? 6.245 -3.184 -1.294 1.00 88.19 117 GLN A N 1
ATOM 966 C CA . GLN A 1 117 ? 6.792 -3.105 -2.652 1.00 88.19 117 GLN A CA 1
ATOM 967 C C . GLN A 1 117 ? 7.144 -4.501 -3.152 1.00 88.19 117 GLN A C 1
ATOM 969 O O . GLN A 1 117 ? 7.572 -5.306 -2.296 1.00 88.19 117 GLN A O 1
#

Organism: Phytophthora sojae (strain P6497) (NCBI:txid1094619)

Solvent-accessible surface area (backbone atoms only — not comparable to full-atom values): 7412 Å² total; per-residue (Å²): 135,84,79,81,81,78,78,87,71,85,72,89,84,76,88,64,97,46,72,66,61,41,50,54,52,50,50,55,49,25,64,74,69,72,51,59,69,52,78,75,47,74,42,42,38,68,60,51,50,58,55,38,50,73,36,76,69,34,36,54,53,45,71,77,38,91,50,65,56,82,79,48,55,80,85,41,63,64,38,30,42,32,28,23,46,80,31,34,41,68,76,75,80,78,92,57,93,72,79,71,90,69,82,90,70,73,48,69,47,43,83,61,72,49,77,48,113

Foldseek 3Di:
DPPDPPDDQDDPPDDDPAPVVVVVVVVVSCVVVVFDWDWPDWAFLVNQLVVLCVDPVSVVVCVVPVDSCVVPNPRCGRVKTKIDGQLLAADDDDPDPDDDDDDDRNNPNPVDIDMDD